Protein AF-A0A522PD99-F1 (afdb_monomer_lite)

Sequence (168 aa):
MAPGAHSGPTPAVTPWPERRRPALRSSALAVIGLVLLAGYLILLNDGALGFDWFAYLAGSRSILAHEGAYGQVLRLGMGQLGSPTAPLYLYPPFLAYILIPATVLPWQLGYLLWSALSVGGIAFALRTLPPSHQLRRRWWILAAFGPAVVGFLLGQVDILVLAGLIMA

pLDDT: mean 72.09, std 13.08, range [42.38, 95.62]

Structure (mmCIF, N/CA/C/O backbone):
data_AF-A0A522PD99-F1
#
_entry.id   AF-A0A522PD99-F1
#
loop_
_atom_site.group_PDB
_atom_site.id
_atom_site.type_symbol
_atom_site.label_atom_id
_atom_site.label_alt_id
_atom_site.label_comp_id
_atom_site.label_asym_id
_atom_site.label_entity_id
_atom_site.label_seq_id
_atom_site.pdbx_PDB_ins_code
_atom_site.Cartn_x
_atom_site.Cartn_y
_atom_site.Cartn_z
_atom_site.occupancy
_atom_site.B_iso_or_equiv
_atom_site.auth_seq_id
_atom_site.auth_comp_id
_atom_site.auth_asym_id
_atom_site.auth_atom_id
_atom_site.pdbx_PDB_model_num
ATOM 1 N N . MET A 1 1 ? -62.665 -17.594 54.824 1.00 50.41 1 MET A N 1
ATOM 2 C CA . MET A 1 1 ? -61.206 -17.382 54.710 1.00 50.41 1 MET A CA 1
ATOM 3 C C . MET A 1 1 ? -60.931 -16.822 53.328 1.00 50.41 1 MET A C 1
ATOM 5 O O . MET A 1 1 ? -61.149 -17.530 52.356 1.00 50.41 1 MET A O 1
ATOM 9 N N . ALA A 1 2 ? -60.583 -15.539 53.240 1.00 42.69 2 ALA A N 1
ATOM 10 C CA . ALA A 1 2 ? -60.272 -14.879 51.975 1.00 42.69 2 ALA A CA 1
ATOM 11 C C . ALA A 1 2 ? -58.759 -14.983 51.700 1.00 42.69 2 ALA A C 1
ATOM 13 O O . ALA A 1 2 ? -57.978 -14.793 52.636 1.00 42.69 2 ALA A O 1
ATOM 14 N N . PRO A 1 3 ? -58.329 -15.297 50.466 1.00 59.25 3 PRO A N 1
ATOM 15 C CA . PRO A 1 3 ? -56.916 -15.363 50.118 1.00 59.25 3 PRO A CA 1
ATOM 16 C C . PRO A 1 3 ? -56.315 -13.951 50.085 1.00 59.25 3 PRO A C 1
ATOM 18 O O . PRO A 1 3 ? -56.782 -13.076 49.357 1.00 59.25 3 PRO A O 1
ATOM 21 N N . GLY A 1 4 ? -55.289 -13.727 50.908 1.00 55.94 4 GLY A N 1
ATOM 22 C CA . GLY A 1 4 ? -54.547 -12.471 50.966 1.00 55.94 4 GLY A CA 1
ATOM 23 C C . GLY A 1 4 ? -53.702 -12.271 49.710 1.00 55.94 4 GLY A C 1
ATOM 24 O O . GLY A 1 4 ? -52.850 -13.096 49.386 1.00 55.94 4 GLY A O 1
ATOM 25 N N . ALA A 1 5 ? -53.938 -11.168 49.002 1.00 60.88 5 ALA A N 1
ATOM 26 C CA . ALA A 1 5 ? -53.145 -10.757 47.854 1.00 60.88 5 ALA A CA 1
ATOM 27 C C . ALA A 1 5 ? -51.767 -10.254 48.319 1.00 60.88 5 ALA A C 1
ATOM 29 O O . ALA A 1 5 ? -51.652 -9.201 48.945 1.00 60.88 5 ALA A O 1
ATOM 30 N N . HIS A 1 6 ? -50.710 -11.007 48.012 1.00 62.94 6 HIS A N 1
ATOM 31 C CA . HIS A 1 6 ? -49.329 -10.562 48.181 1.00 62.94 6 HIS A CA 1
ATOM 32 C C . HIS A 1 6 ? -48.933 -9.628 47.030 1.00 62.94 6 HIS A C 1
ATOM 34 O O . HIS A 1 6 ? -48.505 -10.069 45.966 1.00 62.94 6 HIS A O 1
ATOM 40 N N . SER A 1 7 ? -49.066 -8.320 47.250 1.00 68.94 7 SER A N 1
ATOM 41 C CA . SER A 1 7 ? -48.473 -7.285 46.400 1.00 68.94 7 SER A CA 1
ATOM 42 C C . SER A 1 7 ? -46.965 -7.205 46.667 1.00 68.94 7 SER A C 1
ATOM 44 O O . SER A 1 7 ? -46.512 -6.452 47.530 1.00 68.94 7 SER A O 1
ATOM 46 N N . GLY A 1 8 ? -46.188 -8.033 45.967 1.00 73.94 8 GLY A N 1
ATOM 47 C CA . GLY A 1 8 ? -44.729 -7.939 45.965 1.00 73.94 8 GLY A CA 1
ATOM 48 C C . GLY A 1 8 ? -44.251 -6.665 45.248 1.00 73.94 8 GLY A C 1
ATOM 49 O O . GLY A 1 8 ? -44.899 -6.230 44.293 1.00 73.94 8 GLY A O 1
ATOM 50 N N . PRO A 1 9 ? -43.139 -6.050 45.687 1.00 75.25 9 PRO A N 1
ATOM 51 C CA . PRO A 1 9 ? -42.597 -4.852 45.059 1.00 75.25 9 PRO A CA 1
ATOM 52 C C . PRO A 1 9 ? -42.186 -5.148 43.613 1.00 75.25 9 PRO A C 1
ATOM 54 O O . PRO A 1 9 ? -41.389 -6.049 43.351 1.00 75.25 9 PRO A O 1
ATOM 57 N N . THR A 1 10 ? -42.732 -4.383 42.669 1.00 76.81 10 THR A N 1
ATOM 58 C CA . THR A 1 10 ? -42.354 -4.437 41.254 1.00 76.81 10 THR A CA 1
ATOM 59 C C . THR A 1 10 ? -40.850 -4.175 41.120 1.00 76.81 10 THR A C 1
ATOM 61 O O . THR A 1 10 ? -40.388 -3.131 41.591 1.00 76.81 10 THR A O 1
ATOM 64 N N . PRO A 1 11 ? -40.065 -5.079 40.503 1.00 75.19 11 PRO A N 1
ATOM 65 C CA . PRO A 1 11 ? -38.642 -4.851 40.301 1.00 75.19 11 PRO A CA 1
ATOM 66 C C . PRO A 1 11 ? -38.454 -3.594 39.452 1.00 75.19 11 PRO A C 1
ATOM 68 O O . PRO A 1 11 ? -39.053 -3.456 38.384 1.00 75.19 11 PRO A O 1
ATOM 71 N N . ALA A 1 12 ? -37.647 -2.659 39.954 1.00 77.25 12 ALA A N 1
ATOM 72 C CA . ALA A 1 12 ? -37.322 -1.433 39.245 1.00 77.25 12 ALA A CA 1
ATOM 73 C C . ALA A 1 12 ? -36.688 -1.793 37.896 1.00 77.25 12 ALA A C 1
ATOM 75 O O . ALA A 1 12 ? -35.608 -2.382 37.845 1.00 77.25 12 ALA A O 1
ATOM 76 N N . VAL A 1 13 ? -37.377 -1.454 36.806 1.00 77.62 13 VAL A N 1
ATOM 77 C CA . VAL A 1 13 ? -36.844 -1.584 35.450 1.00 77.62 13 VAL A CA 1
ATOM 78 C C . VAL A 1 13 ? -35.663 -0.627 35.353 1.00 77.62 13 VAL A C 1
ATOM 80 O O . VAL A 1 13 ? -35.843 0.588 35.273 1.00 77.62 13 VAL A O 1
ATOM 83 N N . THR A 1 14 ? -34.444 -1.156 35.407 1.00 78.06 14 THR A N 1
ATOM 84 C CA . THR A 1 14 ? -33.255 -0.365 35.116 1.00 78.06 14 THR A CA 1
ATOM 85 C C . THR A 1 14 ? -33.323 0.048 33.645 1.00 78.06 14 THR A C 1
ATOM 87 O O . THR A 1 14 ? -33.419 -0.821 32.773 1.00 78.06 14 THR A O 1
ATOM 90 N N . PRO A 1 15 ? -33.328 1.358 33.334 1.00 74.56 15 PRO A N 1
ATOM 91 C CA . PRO A 1 15 ? -33.361 1.809 31.954 1.00 74.56 15 PRO A CA 1
ATOM 92 C C . PRO A 1 15 ? -32.143 1.242 31.229 1.00 74.56 15 PRO A C 1
ATOM 94 O O . PRO A 1 15 ? -31.012 1.335 31.715 1.00 74.56 15 PRO A O 1
ATOM 97 N N . TRP A 1 16 ? -32.394 0.608 30.083 1.00 68.50 16 TRP A N 1
ATOM 98 C CA . TRP A 1 16 ? -31.349 0.050 29.237 1.00 68.50 16 TRP A CA 1
ATOM 99 C C . TRP A 1 16 ? -30.272 1.111 28.995 1.00 68.50 16 TRP A C 1
ATOM 101 O O . TRP A 1 16 ? -30.621 2.243 28.651 1.00 68.50 16 TRP A O 1
ATOM 111 N N . PRO A 1 17 ? -28.977 0.782 29.161 1.00 67.69 17 PRO A N 1
ATOM 112 C CA . PRO A 1 17 ? -27.917 1.745 28.927 1.00 67.69 17 PRO A CA 1
ATOM 113 C C . PRO A 1 17 ? -28.021 2.240 27.486 1.00 67.69 17 PRO A C 1
ATOM 115 O O . PRO A 1 17 ? -27.828 1.478 26.534 1.00 67.69 17 PRO A O 1
ATOM 118 N N . GLU A 1 18 ? -28.352 3.523 27.329 1.00 63.88 18 GLU A N 1
ATOM 119 C CA . GLU A 1 18 ? -28.336 4.202 26.043 1.00 63.88 18 GLU A CA 1
ATOM 120 C C . GLU A 1 18 ? -26.966 3.971 25.408 1.00 63.88 18 GLU A C 1
ATOM 122 O O . GLU A 1 18 ? -25.933 4.437 25.906 1.00 63.88 18 GLU A O 1
ATOM 127 N N . ARG A 1 19 ? -26.940 3.224 24.297 1.00 62.38 19 ARG A N 1
ATOM 128 C CA . ARG A 1 19 ? -25.748 3.089 23.461 1.00 62.38 19 ARG A CA 1
ATOM 129 C C . ARG A 1 19 ? -25.396 4.475 22.941 1.00 62.38 19 ARG A C 1
ATOM 131 O O . ARG A 1 19 ? -25.867 4.885 21.881 1.00 62.38 19 ARG A O 1
ATOM 138 N N . ARG A 1 20 ? -24.545 5.195 23.673 1.00 59.25 20 ARG A N 1
ATOM 139 C CA . ARG A 1 20 ? -23.930 6.434 23.204 1.00 59.25 20 ARG A CA 1
ATOM 140 C C . ARG A 1 20 ? -23.293 6.128 21.845 1.00 59.25 20 ARG A C 1
ATOM 142 O O . ARG A 1 20 ? -22.403 5.284 21.746 1.00 59.25 20 ARG A O 1
ATOM 149 N N . ARG A 1 21 ? -23.746 6.814 20.790 1.00 59.12 21 ARG A N 1
ATOM 150 C CA . ARG A 1 21 ? -23.203 6.719 19.422 1.00 59.12 21 ARG A CA 1
ATOM 151 C C . ARG A 1 21 ? -22.190 7.839 19.065 1.00 59.12 21 ARG A C 1
ATOM 153 O O . ARG A 1 21 ? -22.306 8.384 17.971 1.00 59.12 21 ARG A O 1
ATOM 160 N N . PRO A 1 22 ? -21.188 8.230 19.888 1.00 52.56 22 PRO A N 1
ATOM 161 C CA . PRO A 1 22 ? -20.280 9.313 19.503 1.00 52.56 22 PRO A CA 1
ATOM 162 C C . PRO A 1 22 ? -19.049 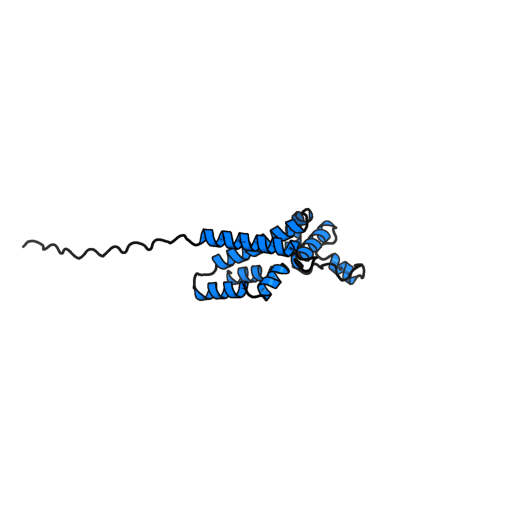8.850 18.700 1.00 52.56 22 PRO A C 1
ATOM 164 O O . PRO A 1 22 ? -18.265 9.686 18.273 1.00 52.56 22 PRO A O 1
ATOM 167 N N . ALA A 1 23 ? -18.842 7.549 18.469 1.00 57.09 23 ALA A N 1
ATOM 168 C CA . ALA A 1 23 ? -17.549 7.063 17.968 1.00 57.09 23 ALA A CA 1
ATOM 169 C C . ALA A 1 23 ? -17.328 7.195 16.447 1.00 57.09 23 ALA A C 1
ATOM 171 O O . ALA A 1 23 ? -16.187 7.235 16.012 1.00 57.09 23 ALA A O 1
ATOM 172 N N . LEU A 1 24 ? -18.379 7.257 15.622 1.00 58.38 24 LEU A N 1
ATOM 173 C CA . LEU A 1 24 ? -18.216 7.166 14.159 1.00 58.38 24 LEU A CA 1
ATOM 174 C C . LEU A 1 24 ? -17.699 8.456 13.503 1.00 58.38 24 LEU A C 1
ATOM 176 O O . LEU A 1 24 ? -16.930 8.387 12.548 1.00 58.38 24 LEU A O 1
ATOM 180 N N . ARG A 1 25 ? -18.097 9.629 14.009 1.00 64.81 25 ARG A N 1
ATOM 181 C CA . ARG A 1 25 ? -17.735 10.920 13.395 1.00 64.81 25 ARG A CA 1
ATOM 182 C C . ARG A 1 25 ? -16.280 11.313 13.659 1.00 64.81 25 ARG A C 1
ATOM 184 O O . ARG A 1 25 ? -15.616 11.817 12.761 1.00 64.81 25 ARG A O 1
ATOM 191 N N . SER A 1 26 ? -15.769 11.039 14.858 1.00 65.75 26 SER A N 1
ATOM 192 C CA . SER A 1 26 ? -14.380 11.341 15.222 1.00 65.75 26 SER A CA 1
ATOM 193 C C . SER A 1 26 ? -13.374 10.462 14.475 1.00 65.75 26 SER A C 1
ATOM 195 O O . SER A 1 26 ? -12.316 10.946 14.084 1.00 65.75 26 SER A O 1
ATOM 197 N N . SER A 1 27 ? -13.717 9.198 14.201 1.00 64.75 27 SER A N 1
ATOM 198 C CA . SER A 1 27 ? -12.868 8.302 13.404 1.00 64.75 27 SER A CA 1
ATOM 199 C C . SER A 1 27 ? -12.724 8.766 11.953 1.00 64.75 27 SER A C 1
ATOM 201 O O . SER A 1 27 ? -11.625 8.728 11.415 1.00 64.75 27 SER A O 1
ATOM 203 N N . ALA A 1 28 ? -13.807 9.244 11.332 1.00 69.50 28 ALA A N 1
ATOM 204 C CA . ALA A 1 28 ? -13.772 9.720 9.949 1.00 69.50 28 ALA A CA 1
ATOM 205 C C . ALA A 1 28 ? -12.858 10.946 9.783 1.00 69.50 28 ALA A C 1
ATOM 207 O O . ALA A 1 28 ? -12.044 10.987 8.865 1.00 69.50 28 ALA A O 1
ATOM 208 N N . LEU A 1 29 ? -12.938 11.910 10.706 1.00 73.44 29 LEU A N 1
ATOM 209 C CA . LEU A 1 29 ? -12.085 13.102 10.685 1.00 73.44 29 LEU A CA 1
ATOM 210 C C . LEU A 1 29 ? -10.602 12.763 10.888 1.00 73.44 29 LEU A C 1
ATOM 212 O O . LEU A 1 29 ? -9.753 13.343 10.219 1.00 73.44 29 LEU A O 1
ATOM 216 N N . ALA A 1 30 ? -10.289 11.798 11.759 1.00 69.44 30 ALA A N 1
ATOM 217 C CA . ALA A 1 30 ? -8.915 11.338 11.960 1.00 69.44 30 ALA A CA 1
ATOM 218 C C . ALA A 1 30 ? -8.334 10.674 10.699 1.00 69.44 30 ALA A C 1
ATOM 220 O O . ALA A 1 30 ? -7.190 10.940 10.339 1.00 69.44 30 ALA A O 1
ATOM 221 N N . VAL A 1 31 ? -9.134 9.860 9.997 1.00 68.50 31 VAL A N 1
ATOM 222 C CA . VAL A 1 31 ? -8.730 9.241 8.723 1.00 68.50 31 VAL A CA 1
ATOM 223 C C . VAL A 1 31 ? -8.482 10.306 7.657 1.00 68.50 31 VAL A C 1
ATOM 225 O O . VAL A 1 31 ? -7.440 10.278 7.009 1.00 68.50 31 VAL A O 1
ATOM 228 N N . ILE A 1 32 ? -9.387 11.278 7.512 1.00 74.56 32 ILE A N 1
ATOM 229 C CA . ILE A 1 32 ? -9.218 12.387 6.561 1.00 74.56 32 ILE A CA 1
ATOM 230 C C . ILE A 1 32 ? -7.947 13.182 6.886 1.00 74.56 32 ILE A C 1
ATOM 232 O O . ILE A 1 32 ? -7.156 13.455 5.988 1.00 74.56 32 ILE A O 1
ATOM 236 N N . GLY A 1 33 ? -7.709 13.502 8.162 1.00 73.00 33 GLY A N 1
ATOM 237 C CA . GLY A 1 33 ? -6.504 14.210 8.598 1.00 73.00 33 GLY A CA 1
ATOM 238 C C . GLY A 1 33 ? -5.213 13.454 8.273 1.00 73.00 33 GLY A C 1
ATOM 239 O O . GLY A 1 33 ? -4.267 14.060 7.780 1.00 73.00 33 GLY A O 1
ATOM 240 N N . LEU A 1 34 ? -5.185 12.133 8.476 1.00 70.12 34 LEU A N 1
ATOM 241 C CA . LEU A 1 34 ? -4.044 11.282 8.115 1.00 70.12 34 LEU A CA 1
ATOM 242 C C . LEU A 1 34 ? -3.807 11.225 6.602 1.00 70.12 34 LEU A C 1
ATOM 244 O O . LEU A 1 34 ? -2.661 11.301 6.170 1.00 70.12 34 LEU A O 1
ATOM 248 N N . VAL A 1 35 ? -4.870 11.134 5.799 1.00 69.75 35 VAL A N 1
ATOM 249 C CA . VAL A 1 35 ? -4.766 11.150 4.330 1.00 69.75 35 VAL A CA 1
ATOM 250 C C . VAL A 1 35 ? -4.246 12.498 3.831 1.00 69.75 35 VAL A C 1
ATOM 252 O O . VAL A 1 35 ? -3.365 12.532 2.977 1.00 69.75 35 VAL A O 1
ATOM 255 N N . LEU A 1 36 ? -4.738 13.608 4.387 1.00 73.75 36 LEU A N 1
ATOM 256 C CA . LEU A 1 36 ? -4.261 14.950 4.044 1.00 73.75 36 LEU A CA 1
ATOM 257 C C . LEU A 1 36 ? -2.810 15.170 4.481 1.00 73.75 36 LEU A C 1
ATOM 259 O O . LEU A 1 36 ? -2.035 15.749 3.726 1.00 73.75 36 LEU A O 1
ATOM 263 N N . LEU A 1 37 ? -2.423 14.677 5.662 1.00 73.38 37 LEU A N 1
ATOM 264 C CA . LEU A 1 37 ? -1.041 14.730 6.133 1.00 73.38 37 LEU A CA 1
ATOM 265 C C . LEU A 1 37 ? -0.116 13.900 5.236 1.00 73.38 37 LEU A C 1
ATOM 267 O O . LEU A 1 37 ? 0.947 14.384 4.866 1.00 73.38 37 LEU A O 1
ATOM 271 N N . ALA A 1 38 ? -0.527 12.692 4.838 1.00 67.31 38 ALA A N 1
ATOM 272 C CA . ALA A 1 38 ? 0.212 11.889 3.867 1.00 67.31 38 ALA A CA 1
ATOM 273 C C . ALA A 1 38 ? 0.351 12.639 2.532 1.00 67.31 38 ALA A C 1
ATOM 275 O O . ALA A 1 38 ? 1.460 12.778 2.030 1.00 67.31 38 ALA A O 1
ATOM 276 N N . GLY A 1 39 ? -0.744 13.218 2.022 1.00 69.69 39 GLY A N 1
ATOM 277 C CA . GLY A 1 39 ? -0.763 14.097 0.847 1.00 69.69 39 GLY A CA 1
ATOM 278 C C . GLY A 1 39 ? 0.228 15.258 0.938 1.00 69.69 39 GLY A C 1
ATOM 279 O O . GLY A 1 39 ? 0.984 15.511 0.006 1.00 69.69 39 GLY A O 1
ATOM 280 N N . TYR A 1 40 ? 0.265 15.940 2.080 1.00 73.06 40 TYR A N 1
ATOM 281 C CA . TYR A 1 40 ? 1.189 17.042 2.331 1.00 73.06 40 TYR A CA 1
ATOM 282 C C . TYR A 1 40 ? 2.650 16.578 2.381 1.00 73.06 40 TYR A C 1
ATOM 284 O O . TYR A 1 40 ? 3.513 17.196 1.765 1.00 73.06 40 TYR A O 1
ATOM 292 N N . LEU A 1 41 ? 2.933 15.463 3.057 1.00 68.38 41 LEU A N 1
ATOM 293 C CA . LEU A 1 41 ? 4.285 14.908 3.141 1.00 68.38 41 LEU A CA 1
ATOM 294 C C . LEU A 1 41 ? 4.800 14.416 1.781 1.00 68.38 41 LEU A C 1
ATOM 296 O O . LEU A 1 41 ? 5.990 14.546 1.516 1.00 68.38 41 LEU A O 1
ATOM 300 N N . ILE A 1 42 ? 3.917 13.929 0.903 1.00 66.75 42 ILE A N 1
ATOM 301 C CA . ILE A 1 42 ? 4.242 13.599 -0.495 1.00 66.75 42 ILE A CA 1
ATOM 302 C C . ILE A 1 42 ? 4.713 14.834 -1.254 1.00 66.75 42 ILE A C 1
ATOM 304 O O . ILE A 1 42 ? 5.709 14.774 -1.965 1.00 66.75 42 ILE A O 1
ATOM 308 N N . LEU A 1 43 ? 4.001 15.952 -1.102 1.00 68.44 43 LEU A N 1
ATOM 309 C CA . LEU A 1 43 ? 4.335 17.198 -1.793 1.00 68.44 43 LEU A CA 1
ATOM 310 C C . LEU A 1 43 ? 5.668 17.791 -1.329 1.00 68.44 43 LEU A C 1
ATOM 312 O O . LEU A 1 43 ? 6.283 18.548 -2.073 1.00 68.44 43 LEU A O 1
ATOM 316 N N . LEU A 1 44 ? 6.101 17.466 -0.111 1.00 70.81 44 LEU A N 1
ATOM 317 C CA . LEU A 1 44 ? 7.338 17.975 0.474 1.00 70.81 44 LEU A CA 1
ATOM 318 C C . LEU A 1 44 ? 8.559 17.076 0.259 1.00 70.81 44 LEU A C 1
ATOM 320 O O . LEU A 1 44 ? 9.659 17.482 0.631 1.00 70.81 44 LEU A O 1
ATOM 324 N N . ASN A 1 45 ? 8.392 15.855 -0.253 1.00 65.50 45 ASN A N 1
ATOM 325 C CA . ASN A 1 45 ? 9.464 14.865 -0.243 1.00 65.50 45 ASN A CA 1
ATOM 326 C C . ASN A 1 45 ? 9.843 14.407 -1.658 1.00 65.50 45 ASN A C 1
ATOM 328 O O . ASN A 1 45 ? 9.079 13.708 -2.320 1.00 65.50 45 ASN A O 1
ATOM 332 N N . ASP A 1 46 ? 11.069 14.739 -2.072 1.00 60.19 46 ASP A N 1
ATOM 333 C CA . ASP A 1 46 ? 11.668 14.448 -3.387 1.00 60.19 46 ASP A CA 1
ATOM 334 C C . ASP A 1 46 ? 12.067 12.966 -3.601 1.00 60.19 46 ASP A C 1
ATOM 336 O O . ASP A 1 46 ? 13.005 12.657 -4.335 1.00 60.19 46 ASP A O 1
ATOM 340 N N . GLY A 1 47 ? 11.352 12.015 -2.988 1.00 57.53 47 GLY A N 1
ATOM 341 C CA . GLY A 1 47 ? 11.466 10.589 -3.332 1.00 57.53 47 GLY A CA 1
ATOM 342 C C . GLY A 1 47 ? 11.950 9.641 -2.233 1.00 57.53 47 GLY A C 1
ATOM 343 O O . GLY A 1 47 ? 12.189 8.473 -2.529 1.00 57.53 47 GLY A O 1
ATOM 344 N N . ALA A 1 48 ? 12.059 10.076 -0.972 1.00 62.69 48 ALA A N 1
ATOM 345 C CA . ALA A 1 48 ? 12.344 9.156 0.141 1.00 62.69 48 ALA A CA 1
ATOM 346 C C . ALA A 1 48 ? 11.095 8.401 0.653 1.00 62.69 48 ALA A C 1
ATOM 348 O O . ALA A 1 48 ? 11.222 7.431 1.399 1.00 62.69 48 ALA A O 1
ATOM 349 N N . LEU A 1 49 ? 9.887 8.839 0.277 1.00 68.56 49 LEU A N 1
ATOM 350 C CA . LEU A 1 49 ? 8.616 8.229 0.689 1.00 68.56 49 LEU A CA 1
ATOM 351 C C . LEU A 1 49 ? 8.098 7.222 -0.338 1.00 68.56 49 LEU A C 1
ATOM 353 O O . LEU A 1 49 ? 8.338 7.357 -1.533 1.00 68.56 49 LEU A O 1
ATOM 357 N N . GLY A 1 50 ? 7.329 6.238 0.136 1.00 72.44 50 GLY A N 1
ATOM 358 C CA . GLY A 1 50 ? 6.636 5.284 -0.731 1.00 72.44 50 GLY A CA 1
ATOM 359 C C . GLY A 1 50 ? 7.529 4.218 -1.358 1.00 72.44 50 GLY A C 1
ATOM 360 O O . GLY A 1 50 ? 7.195 3.714 -2.427 1.00 72.44 50 GLY A O 1
ATOM 361 N N . PHE A 1 51 ? 8.634 3.861 -0.700 1.00 78.50 51 PHE A N 1
ATOM 362 C CA . PHE A 1 51 ? 9.538 2.789 -1.126 1.00 78.50 51 PHE A CA 1
ATOM 363 C C . PHE A 1 51 ? 8.784 1.514 -1.543 1.00 78.50 51 PHE A C 1
ATOM 365 O O . PHE A 1 51 ? 8.945 1.044 -2.670 1.00 78.50 51 PHE A O 1
ATOM 372 N N . ASP A 1 52 ? 7.887 1.017 -0.687 1.00 82.56 52 ASP A N 1
ATOM 373 C CA . ASP A 1 52 ? 7.081 -0.174 -0.964 1.00 82.56 52 ASP A CA 1
ATOM 374 C C . ASP A 1 52 ? 6.158 0.038 -2.162 1.00 82.56 52 ASP A C 1
ATOM 376 O O . ASP A 1 52 ? 6.088 -0.807 -3.051 1.00 82.56 52 ASP A O 1
ATOM 380 N N . TRP A 1 53 ? 5.478 1.187 -2.227 1.00 86.00 53 TRP A N 1
ATOM 381 C CA . TRP A 1 53 ? 4.608 1.525 -3.353 1.00 86.00 53 TRP A CA 1
ATOM 382 C C . TRP A 1 53 ? 5.375 1.489 -4.678 1.00 86.00 53 TRP A C 1
ATOM 384 O O . TRP A 1 53 ? 4.922 0.868 -5.641 1.00 86.00 53 TRP A O 1
ATOM 394 N N . PHE A 1 54 ? 6.558 2.101 -4.724 1.00 87.38 54 PHE A N 1
ATOM 395 C CA . PHE A 1 54 ? 7.394 2.090 -5.915 1.00 87.38 54 PHE A CA 1
ATOM 396 C C . PHE A 1 54 ? 7.921 0.693 -6.242 1.00 87.38 54 PHE A C 1
ATOM 398 O O . PHE A 1 54 ? 7.950 0.339 -7.419 1.00 87.38 54 PHE A O 1
ATOM 405 N N . ALA A 1 55 ? 8.263 -0.124 -5.243 1.00 87.69 55 ALA A N 1
ATOM 406 C CA . ALA A 1 55 ? 8.647 -1.516 -5.457 1.00 87.69 55 ALA A CA 1
ATOM 407 C C . ALA A 1 55 ? 7.488 -2.339 -6.049 1.00 87.69 55 ALA A C 1
ATOM 409 O O . ALA A 1 55 ? 7.674 -3.026 -7.054 1.00 87.69 55 ALA A O 1
ATOM 410 N N . TYR A 1 56 ? 6.273 -2.235 -5.498 1.00 89.62 56 TYR A N 1
ATOM 411 C CA . TYR A 1 56 ? 5.080 -2.899 -6.041 1.00 89.62 56 TYR A CA 1
ATOM 412 C C . TYR A 1 56 ? 4.752 -2.428 -7.463 1.00 89.62 56 TYR A C 1
ATOM 414 O O . TYR A 1 56 ? 4.447 -3.245 -8.337 1.00 89.62 56 TYR A O 1
ATOM 422 N N . LEU A 1 57 ? 4.851 -1.123 -7.721 1.00 91.12 57 LEU A N 1
ATOM 423 C CA . LEU A 1 57 ? 4.642 -0.538 -9.044 1.00 91.12 57 LEU A CA 1
ATOM 424 C C . LEU A 1 57 ? 5.688 -1.043 -10.048 1.00 91.12 57 LEU A C 1
ATOM 426 O O . LEU A 1 57 ? 5.354 -1.342 -11.195 1.00 91.12 57 LEU A O 1
ATOM 430 N N . ALA A 1 58 ? 6.942 -1.175 -9.614 1.00 90.19 58 ALA A N 1
ATOM 431 C CA . ALA A 1 58 ? 8.028 -1.724 -10.412 1.00 90.19 58 ALA A CA 1
ATOM 432 C C . ALA A 1 58 ? 7.760 -3.198 -10.769 1.00 90.19 58 ALA A C 1
ATOM 434 O O . ALA A 1 58 ? 7.805 -3.544 -11.951 1.00 90.19 58 ALA A O 1
ATOM 435 N N . GLY A 1 59 ? 7.381 -4.034 -9.796 1.00 91.38 59 GLY A N 1
ATOM 436 C CA . GLY A 1 59 ? 6.987 -5.428 -10.042 1.00 91.38 59 GLY A CA 1
ATOM 437 C C . GLY A 1 59 ? 5.814 -5.540 -11.021 1.00 91.38 59 GLY A C 1
ATOM 438 O O . GLY A 1 59 ? 5.875 -6.298 -11.987 1.00 91.38 59 GLY A O 1
ATOM 439 N N . SER A 1 60 ? 4.786 -4.705 -10.845 1.00 94.12 60 SER A N 1
ATOM 440 C CA . SER A 1 60 ? 3.609 -4.650 -11.730 1.00 94.12 60 SER A CA 1
ATOM 441 C C . SER A 1 60 ? 3.987 -4.296 -13.175 1.00 94.12 60 SER A C 1
ATOM 443 O O . SER A 1 60 ? 3.497 -4.905 -14.126 1.00 94.12 60 SER A O 1
ATOM 445 N N . ARG A 1 61 ? 4.912 -3.343 -13.361 1.00 92.94 61 ARG A N 1
ATOM 446 C CA . ARG A 1 61 ? 5.436 -2.966 -14.685 1.00 92.94 61 ARG A CA 1
ATOM 447 C C . ARG A 1 61 ? 6.279 -4.071 -15.323 1.00 92.94 61 ARG A C 1
ATOM 449 O O . ARG A 1 61 ? 6.190 -4.256 -16.530 1.00 92.94 61 ARG A O 1
ATOM 456 N N . SER A 1 62 ? 7.058 -4.814 -14.537 1.00 92.19 62 SER A N 1
ATOM 457 C CA . SER A 1 62 ? 7.849 -5.954 -15.032 1.00 92.19 62 SER A CA 1
ATOM 458 C C . SER A 1 62 ? 6.941 -7.099 -15.514 1.00 92.19 62 SER A C 1
ATOM 460 O O . SER A 1 62 ? 7.187 -7.681 -16.571 1.00 92.19 62 SER A O 1
ATOM 462 N N . ILE A 1 63 ? 5.809 -7.334 -14.832 1.00 94.31 63 ILE A N 1
ATOM 463 C CA . ILE A 1 63 ? 4.761 -8.261 -15.301 1.00 94.31 63 ILE A CA 1
ATOM 464 C C . ILE A 1 63 ? 4.188 -7.804 -16.648 1.00 94.31 63 ILE A C 1
ATOM 466 O O . ILE A 1 63 ? 4.100 -8.610 -17.573 1.00 94.31 63 ILE A O 1
ATOM 470 N N . LEU A 1 64 ? 3.829 -6.521 -16.777 1.00 95.31 64 LEU A N 1
ATOM 471 C CA . LEU A 1 64 ? 3.315 -5.955 -18.033 1.00 95.31 64 LEU A CA 1
ATOM 472 C C . LEU A 1 64 ? 4.337 -6.001 -19.176 1.00 95.31 64 LEU A C 1
ATOM 474 O O . LEU A 1 64 ? 3.950 -6.118 -20.333 1.00 95.31 64 LEU A O 1
ATOM 478 N N . ALA A 1 65 ? 5.629 -5.944 -18.857 1.00 93.75 65 ALA A N 1
ATOM 479 C CA . ALA A 1 65 ? 6.719 -6.113 -19.813 1.00 93.75 65 ALA A CA 1
ATOM 480 C C . ALA A 1 65 ? 7.001 -7.587 -20.173 1.00 93.75 65 ALA A C 1
ATOM 482 O O . ALA A 1 65 ? 7.971 -7.864 -20.873 1.00 93.75 65 ALA A O 1
ATOM 483 N N . HIS A 1 66 ? 6.180 -8.533 -19.701 1.00 93.56 66 HIS A N 1
ATOM 484 C CA . HIS A 1 66 ? 6.358 -9.979 -19.874 1.00 93.56 66 HIS A CA 1
ATOM 485 C C . HIS A 1 66 ? 7.655 -10.551 -19.266 1.00 93.56 66 HIS A C 1
ATOM 487 O O . HIS A 1 66 ? 8.040 -11.674 -19.579 1.00 93.56 66 HIS A O 1
ATOM 493 N N . GLU A 1 67 ? 8.305 -9.826 -18.351 1.00 90.44 67 GLU A N 1
ATOM 494 C CA . GLU A 1 67 ? 9.504 -10.290 -17.633 1.00 90.44 67 GLU A CA 1
ATOM 495 C C . GLU A 1 67 ? 9.150 -11.080 -16.350 1.00 90.44 67 GLU A C 1
ATOM 497 O O . GLU A 1 67 ? 10.019 -11.669 -15.705 1.00 90.44 67 GLU A O 1
ATOM 502 N N . GLY A 1 68 ? 7.868 -11.092 -15.964 1.00 91.12 68 GLY A N 1
ATOM 503 C CA . GLY A 1 68 ? 7.386 -11.637 -14.692 1.00 91.12 68 GLY A CA 1
ATOM 504 C C . GLY A 1 68 ? 7.598 -10.679 -13.510 1.00 91.12 68 GLY A C 1
ATOM 505 O O . GLY A 1 68 ? 8.207 -9.625 -13.641 1.00 91.12 68 GLY A O 1
ATOM 506 N N . ALA A 1 69 ? 7.088 -11.033 -12.324 1.00 87.62 69 ALA A N 1
ATOM 507 C CA . ALA A 1 69 ? 7.128 -10.145 -11.149 1.00 87.62 69 ALA A CA 1
ATOM 508 C C . ALA A 1 69 ? 8.554 -9.814 -10.669 1.00 87.62 69 ALA A C 1
ATOM 510 O O . ALA A 1 69 ? 8.797 -8.727 -10.153 1.00 87.62 69 ALA A O 1
ATOM 511 N N . TYR A 1 70 ? 9.498 -10.736 -10.867 1.00 87.62 70 TYR A N 1
ATOM 512 C CA . TYR A 1 70 ? 10.892 -10.612 -10.427 1.00 87.62 70 TYR A CA 1
ATOM 513 C C . TYR A 1 70 ? 11.871 -10.322 -11.574 1.00 87.62 70 TYR A C 1
ATOM 515 O O . TYR A 1 70 ? 13.082 -10.466 -11.391 1.00 87.62 70 TYR A O 1
ATOM 523 N N . GLY A 1 71 ? 11.384 -9.904 -12.750 1.00 83.50 71 GLY A N 1
ATOM 524 C CA . GLY A 1 71 ? 12.223 -9.662 -13.930 1.00 83.50 71 GLY A CA 1
ATOM 525 C C . GLY A 1 71 ? 13.383 -8.696 -13.667 1.00 83.50 71 GLY A C 1
ATOM 526 O O . GLY A 1 71 ? 14.513 -8.926 -14.097 1.00 83.50 71 GLY A O 1
ATOM 527 N N . GLN A 1 72 ? 13.148 -7.669 -12.849 1.00 82.75 72 GLN A N 1
ATOM 528 C CA . GLN A 1 72 ? 14.172 -6.704 -12.433 1.00 82.75 72 GLN A CA 1
ATOM 529 C C . GLN A 1 72 ? 15.277 -7.322 -11.572 1.00 82.75 72 GLN A C 1
ATOM 531 O O . GLN A 1 72 ? 16.447 -7.002 -11.752 1.00 82.75 72 GLN A O 1
ATOM 536 N N . VAL A 1 73 ? 14.930 -8.234 -10.660 1.00 81.50 73 VAL A N 1
ATOM 537 C CA . VAL A 1 73 ? 15.910 -8.926 -9.809 1.00 81.50 73 VAL A CA 1
ATOM 538 C C . VAL A 1 73 ? 16.810 -9.811 -10.669 1.00 81.50 73 VAL A C 1
ATOM 540 O O . VAL A 1 73 ? 18.029 -9.804 -10.506 1.00 81.50 73 VAL A O 1
ATOM 543 N N . LEU A 1 74 ? 16.218 -10.512 -11.642 1.00 79.38 74 LEU A N 1
ATOM 544 C CA . LEU A 1 74 ? 16.961 -11.339 -12.589 1.00 79.38 74 LEU A CA 1
ATOM 545 C C . LEU A 1 74 ? 17.935 -10.487 -13.415 1.00 79.38 74 LEU A C 1
ATOM 547 O O . LEU A 1 74 ? 19.112 -10.820 -13.532 1.00 79.38 74 LEU A O 1
ATOM 551 N N . ARG A 1 75 ? 17.471 -9.345 -13.935 1.00 80.44 75 ARG A N 1
ATOM 552 C CA . ARG A 1 75 ? 18.303 -8.406 -14.699 1.00 80.44 75 ARG A CA 1
ATOM 553 C C . ARG A 1 75 ? 19.422 -7.789 -13.864 1.00 80.44 75 ARG A C 1
ATOM 555 O O . ARG A 1 75 ? 20.520 -7.615 -14.387 1.00 80.44 75 ARG A O 1
ATOM 562 N N . LEU A 1 76 ? 19.184 -7.498 -12.585 1.00 81.69 76 LEU A N 1
ATOM 563 C CA . LEU A 1 76 ? 20.236 -7.049 -11.671 1.00 81.69 76 LEU A CA 1
ATOM 564 C C . LEU A 1 76 ? 21.305 -8.131 -11.486 1.00 81.69 76 LEU A C 1
ATOM 566 O O . LEU A 1 76 ? 22.490 -7.835 -11.616 1.00 81.69 76 LEU A O 1
ATOM 570 N N . GLY A 1 77 ? 20.896 -9.384 -11.257 1.00 73.94 77 GLY A N 1
ATOM 571 C CA . GLY A 1 77 ? 21.812 -10.525 -11.145 1.00 73.94 77 GLY A CA 1
ATOM 572 C C . GLY A 1 77 ? 22.631 -10.783 -12.416 1.00 73.94 77 GLY A C 1
ATOM 573 O O . GLY A 1 77 ? 23.749 -11.281 -12.334 1.00 73.94 77 GLY A O 1
ATOM 574 N N . MET A 1 78 ? 22.111 -10.388 -13.583 1.00 79.00 78 MET A N 1
ATOM 575 C CA . MET A 1 78 ? 22.807 -10.451 -14.875 1.00 79.00 78 MET A CA 1
ATOM 576 C C . MET A 1 78 ? 23.648 -9.199 -15.194 1.00 79.00 78 MET A C 1
ATOM 578 O O . MET A 1 78 ? 24.215 -9.115 -16.281 1.00 79.00 78 MET A O 1
ATOM 582 N N . GLY A 1 79 ? 23.713 -8.205 -14.299 1.00 77.25 79 GLY A N 1
ATOM 583 C CA . GLY A 1 79 ? 24.434 -6.946 -14.534 1.00 77.25 79 GLY A CA 1
ATOM 584 C C . GLY A 1 79 ? 23.783 -6.023 -15.576 1.00 77.25 79 GLY A C 1
ATOM 585 O O . GLY A 1 79 ? 24.439 -5.140 -16.117 1.00 77.25 79 GLY A O 1
ATOM 586 N N . GLN A 1 80 ? 22.496 -6.222 -15.877 1.00 76.06 80 GLN A N 1
ATOM 587 C CA . GLN A 1 80 ? 21.747 -5.512 -16.925 1.00 76.06 80 GLN A CA 1
ATOM 588 C C . GLN A 1 80 ? 20.888 -4.347 -16.398 1.00 76.06 80 GLN A C 1
ATOM 590 O O . GLN A 1 80 ? 20.131 -3.738 -17.162 1.00 76.06 80 GLN A O 1
ATOM 595 N N . LEU A 1 81 ? 20.956 -4.038 -15.098 1.00 73.38 81 LEU A N 1
ATOM 596 C CA . 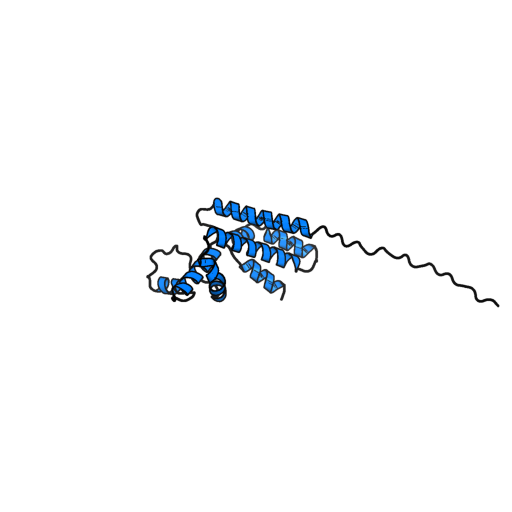LEU A 1 81 ? 20.348 -2.832 -14.534 1.00 73.38 81 LEU A CA 1
ATOM 597 C C . LEU A 1 81 ? 21.376 -1.698 -14.495 1.00 73.38 81 LEU A C 1
ATOM 599 O O . LEU A 1 81 ? 22.361 -1.767 -13.769 1.00 73.38 81 LEU A O 1
ATOM 603 N N . GLY A 1 82 ? 21.114 -0.635 -15.260 1.00 59.41 82 GLY A N 1
ATOM 604 C CA . GLY A 1 82 ? 22.000 0.529 -15.375 1.00 59.41 82 GLY A CA 1
ATOM 605 C C . GLY A 1 82 ? 22.063 1.434 -14.138 1.00 59.41 82 GLY A C 1
ATOM 606 O O . GLY A 1 82 ? 22.881 2.345 -14.116 1.00 59.41 82 GLY A O 1
ATOM 607 N N . SER A 1 83 ? 21.230 1.206 -13.114 1.00 59.75 83 SER A N 1
ATOM 608 C CA . SER A 1 83 ? 21.328 1.922 -11.838 1.00 59.75 83 SER A CA 1
ATOM 609 C C . SER A 1 83 ? 20.997 1.014 -10.646 1.00 59.75 83 SER A C 1
ATOM 611 O O . SER A 1 83 ? 19.898 0.453 -10.613 1.00 59.75 83 SER A O 1
ATOM 613 N N . PRO A 1 84 ? 21.881 0.908 -9.634 1.00 61.31 84 PRO A N 1
ATOM 614 C CA . PRO A 1 84 ? 21.624 0.162 -8.399 1.00 61.31 84 PRO A CA 1
ATOM 615 C C . PRO A 1 84 ? 20.584 0.831 -7.483 1.00 61.31 84 PRO A C 1
ATOM 617 O O . PRO A 1 84 ? 20.221 0.263 -6.459 1.00 61.31 84 PRO A O 1
ATOM 620 N N . THR A 1 85 ? 20.105 2.031 -7.827 1.00 64.00 85 THR A N 1
ATOM 621 C CA . THR A 1 85 ? 19.134 2.792 -7.021 1.00 64.00 85 THR A CA 1
ATOM 622 C C . THR A 1 85 ? 17.679 2.590 -7.441 1.00 64.00 85 THR A C 1
ATOM 624 O O . THR A 1 85 ? 16.784 3.166 -6.823 1.00 64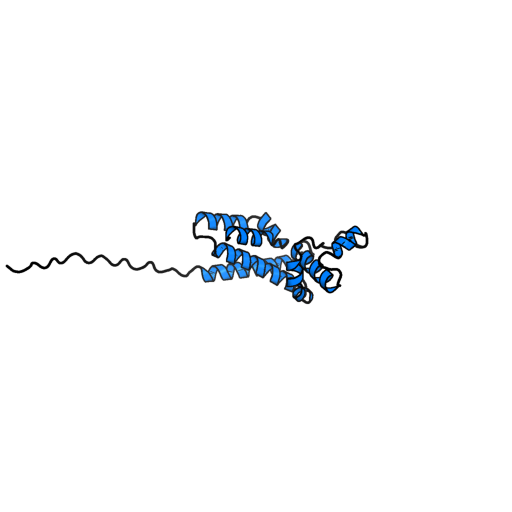.00 85 THR A O 1
ATOM 627 N N . ALA A 1 86 ? 17.411 1.796 -8.483 1.00 67.88 86 ALA A N 1
ATOM 628 C CA . ALA A 1 86 ? 16.040 1.500 -8.880 1.00 67.88 86 ALA A CA 1
ATOM 629 C C . ALA A 1 86 ? 15.348 0.633 -7.805 1.00 67.88 86 ALA A C 1
ATOM 631 O O . ALA A 1 86 ? 15.948 -0.338 -7.338 1.00 67.88 86 ALA A O 1
ATOM 632 N N . PRO A 1 87 ? 14.101 0.945 -7.410 1.00 74.38 87 PRO A N 1
ATOM 633 C CA . PRO A 1 87 ? 13.373 0.157 -6.421 1.00 74.38 87 PRO A CA 1
ATOM 634 C C . PRO A 1 87 ? 13.149 -1.262 -6.952 1.00 74.38 87 PRO A C 1
ATOM 636 O O . PRO A 1 87 ? 12.557 -1.445 -8.015 1.00 74.38 87 PRO A O 1
ATOM 639 N N . LEU A 1 88 ? 13.633 -2.260 -6.211 1.00 82.62 88 LEU A N 1
ATOM 640 C CA . LEU A 1 88 ? 13.522 -3.671 -6.575 1.00 82.62 88 LEU A CA 1
ATOM 641 C C . LEU A 1 88 ? 12.293 -4.293 -5.926 1.00 82.62 88 LEU A C 1
ATOM 643 O O . LEU A 1 88 ? 12.063 -4.159 -4.724 1.00 82.62 88 LEU A O 1
ATOM 647 N N . TYR A 1 89 ? 11.535 -5.042 -6.718 1.00 82.31 89 TYR A N 1
ATOM 648 C CA . TYR A 1 89 ? 10.421 -5.818 -6.203 1.00 82.31 89 TYR A CA 1
ATOM 649 C C . TYR A 1 89 ? 10.898 -7.128 -5.560 1.00 82.31 89 TYR A C 1
ATOM 651 O O . TYR A 1 89 ? 11.367 -8.027 -6.256 1.00 82.31 89 TYR A O 1
ATOM 659 N N . LEU A 1 90 ? 10.753 -7.240 -4.235 1.00 83.75 90 LEU A N 1
ATOM 660 C CA . LEU A 1 90 ? 11.166 -8.411 -3.441 1.00 83.75 90 LEU A CA 1
ATOM 661 C C . LEU A 1 90 ? 10.010 -9.057 -2.651 1.00 83.75 90 LEU A C 1
ATOM 663 O O . LEU A 1 90 ? 10.234 -9.935 -1.821 1.00 83.75 90 LEU A O 1
ATOM 667 N N . TYR A 1 91 ? 8.771 -8.631 -2.897 1.00 81.25 91 TYR A N 1
ATOM 668 C CA . TYR A 1 91 ? 7.586 -9.048 -2.138 1.00 81.25 91 TYR A CA 1
ATOM 669 C C . TYR A 1 91 ? 6.876 -10.251 -2.793 1.00 81.25 91 TYR A C 1
ATOM 671 O O . TYR A 1 91 ? 7.180 -10.593 -3.941 1.00 81.25 91 TYR A O 1
ATOM 679 N N . PRO A 1 92 ? 5.917 -10.910 -2.108 1.00 83.12 92 PRO A N 1
ATOM 680 C CA . PRO A 1 92 ? 5.119 -11.985 -2.699 1.00 83.12 92 PRO A CA 1
ATOM 681 C C . PRO A 1 92 ? 4.343 -11.518 -3.942 1.00 83.12 92 PRO A C 1
ATOM 683 O O . PRO A 1 92 ? 3.630 -10.514 -3.867 1.00 83.12 92 PRO A O 1
ATOM 686 N N . PRO A 1 93 ? 4.382 -12.271 -5.057 1.00 82.75 93 PRO A N 1
ATOM 687 C CA . PRO A 1 93 ? 4.088 -11.749 -6.394 1.00 82.75 93 PRO A CA 1
ATOM 688 C C . PRO A 1 93 ? 2.614 -11.388 -6.605 1.00 82.75 93 PRO A C 1
ATOM 690 O O . PRO A 1 93 ? 2.289 -10.583 -7.474 1.00 82.75 93 PRO A O 1
ATOM 693 N N . PHE A 1 94 ? 1.711 -11.967 -5.811 1.00 86.44 94 PHE A N 1
ATOM 694 C CA . PHE A 1 94 ? 0.268 -11.786 -5.948 1.00 86.44 94 PHE A CA 1
ATOM 695 C C . PHE A 1 94 ? -0.161 -10.316 -5.867 1.00 86.44 94 PHE A C 1
ATOM 697 O O . PHE A 1 94 ? -1.001 -9.874 -6.650 1.00 86.44 94 PHE A O 1
ATOM 704 N N . LEU A 1 95 ? 0.458 -9.534 -4.976 1.00 83.19 95 LEU A N 1
ATOM 705 C CA . LEU A 1 95 ? 0.117 -8.119 -4.847 1.00 83.19 95 LEU A CA 1
ATOM 706 C C . LEU A 1 95 ? 0.501 -7.317 -6.100 1.00 83.19 95 LEU A C 1
ATOM 708 O O . LEU A 1 95 ? -0.231 -6.407 -6.478 1.00 83.19 95 LEU A O 1
ATOM 712 N N . ALA A 1 96 ? 1.607 -7.665 -6.770 1.00 89.69 96 ALA A N 1
ATOM 713 C CA . ALA A 1 96 ? 2.000 -7.002 -8.012 1.00 89.69 96 ALA A CA 1
ATOM 714 C C . ALA A 1 96 ? 0.983 -7.248 -9.137 1.00 89.69 96 ALA A C 1
ATOM 716 O O . ALA A 1 96 ? 0.698 -6.336 -9.903 1.00 89.69 96 ALA A O 1
ATOM 717 N N . TYR A 1 97 ? 0.361 -8.430 -9.206 1.00 92.25 97 TYR A N 1
ATOM 718 C CA . TYR A 1 97 ? -0.722 -8.675 -10.168 1.00 92.25 97 TYR A CA 1
ATOM 719 C C . TYR A 1 97 ? -1.966 -7.832 -9.872 1.00 92.25 97 TYR A C 1
ATOM 721 O O . TYR A 1 97 ? -2.557 -7.264 -10.790 1.00 92.25 97 TYR A O 1
ATOM 729 N N . ILE A 1 98 ? -2.349 -7.710 -8.597 1.00 92.38 98 ILE A N 1
ATOM 730 C CA . ILE A 1 98 ? -3.498 -6.884 -8.192 1.00 92.38 98 ILE A CA 1
ATOM 731 C C . ILE A 1 98 ? -3.270 -5.408 -8.533 1.00 92.38 98 ILE A C 1
ATOM 733 O O . ILE A 1 98 ? -4.214 -4.707 -8.890 1.00 92.38 98 ILE A O 1
ATOM 737 N N . LEU A 1 99 ? -2.028 -4.934 -8.432 1.00 92.88 99 LEU A N 1
ATOM 738 C CA . LEU A 1 99 ? -1.673 -3.530 -8.629 1.00 92.88 99 LEU A CA 1
ATOM 739 C C . LEU A 1 99 ? -1.383 -3.153 -10.090 1.00 92.88 99 LEU A C 1
ATOM 741 O O . LEU A 1 99 ? -1.116 -1.983 -10.361 1.00 92.88 99 LEU A O 1
ATOM 745 N N . ILE A 1 100 ? -1.529 -4.080 -11.046 1.00 94.88 100 ILE A N 1
ATOM 746 C CA . ILE A 1 100 ? -1.411 -3.789 -12.485 1.00 94.88 100 ILE A CA 1
ATOM 747 C C . ILE A 1 100 ? -2.285 -2.597 -12.921 1.00 94.88 100 ILE A C 1
ATOM 749 O O . ILE A 1 100 ? -1.759 -1.690 -13.561 1.00 94.88 100 ILE A O 1
ATOM 753 N N . PRO A 1 101 ? -3.580 -2.495 -12.561 1.00 95.44 101 PRO A N 1
ATOM 754 C CA . PRO A 1 101 ? -4.395 -1.346 -12.960 1.00 95.44 101 PRO A CA 1
ATOM 755 C C . PRO A 1 101 ? -3.878 -0.019 -12.398 1.00 95.44 101 PRO A C 1
ATOM 757 O O . PRO A 1 101 ? -4.177 1.041 -12.933 1.00 95.44 101 PRO A O 1
ATOM 760 N N . ALA A 1 102 ? -3.090 -0.046 -11.326 1.00 92.62 102 ALA A N 1
ATOM 761 C CA . ALA A 1 102 ? -2.541 1.163 -10.744 1.00 92.62 102 ALA A CA 1
ATOM 762 C C . ALA A 1 102 ? -1.316 1.687 -11.519 1.00 92.62 102 ALA A C 1
ATOM 764 O O . ALA A 1 102 ? -0.911 2.830 -11.308 1.00 92.62 102 ALA A O 1
ATOM 765 N N . THR A 1 103 ? -0.759 0.915 -12.467 1.00 94.38 103 THR A N 1
ATOM 766 C CA . THR A 1 103 ? 0.374 1.367 -13.290 1.00 94.38 103 THR A CA 1
ATOM 767 C C . THR A 1 103 ? 0.019 2.469 -14.280 1.00 94.38 103 THR A C 1
ATOM 769 O O . THR A 1 103 ? 0.927 3.148 -14.758 1.00 94.38 103 THR A O 1
ATOM 772 N N . VAL A 1 104 ? -1.270 2.640 -14.598 1.00 95.62 104 VAL A N 1
ATOM 773 C CA . VAL A 1 104 ? -1.751 3.706 -15.492 1.00 95.62 104 VAL A CA 1
ATOM 774 C C . VAL A 1 104 ? -2.015 5.025 -14.763 1.00 95.62 104 VAL A C 1
ATOM 776 O O . VAL A 1 104 ? -2.217 6.052 -15.407 1.00 95.62 104 VAL A O 1
ATOM 779 N N . LEU A 1 105 ? -2.018 5.019 -13.428 1.00 91.25 105 LEU A N 1
ATOM 780 C CA . LEU A 1 105 ? -2.231 6.224 -12.636 1.00 91.25 105 LEU A CA 1
ATOM 781 C C . LEU A 1 105 ? -0.933 7.042 -12.536 1.00 91.25 105 LEU A C 1
ATOM 783 O O . LEU A 1 105 ? 0.155 6.464 -12.440 1.00 91.25 105 LEU A O 1
ATOM 787 N N . PRO A 1 106 ? -1.024 8.385 -12.467 1.00 90.06 106 PRO A N 1
ATOM 788 C CA . PRO A 1 106 ? 0.067 9.202 -11.953 1.00 90.06 106 PRO A CA 1
ATOM 789 C C . PRO A 1 106 ? 0.514 8.653 -10.598 1.00 90.06 106 PRO A C 1
ATOM 791 O O . PRO A 1 106 ? -0.321 8.351 -9.739 1.00 90.06 106 PRO A O 1
ATOM 794 N N . TRP A 1 107 ? 1.824 8.516 -10.400 1.00 83.25 107 TRP A N 1
ATOM 795 C CA . TRP A 1 107 ? 2.362 7.839 -9.219 1.00 83.25 107 TRP A CA 1
ATOM 796 C C . TRP A 1 107 ? 1.909 8.500 -7.911 1.00 83.25 107 TRP A C 1
ATOM 798 O O . TRP A 1 107 ? 1.708 7.797 -6.926 1.00 83.25 107 TRP A O 1
ATOM 808 N N . GLN A 1 108 ? 1.674 9.818 -7.920 1.00 83.38 108 GLN A N 1
ATOM 809 C CA . GLN A 1 108 ? 1.165 10.580 -6.780 1.00 83.38 108 GLN A CA 1
ATOM 810 C C . GLN A 1 108 ? -0.238 10.119 -6.374 1.00 83.38 108 GLN A C 1
ATOM 812 O O . GLN A 1 108 ? -0.512 9.936 -5.191 1.00 83.38 108 GLN A O 1
ATOM 817 N N . LEU A 1 109 ? -1.126 9.902 -7.352 1.00 85.00 109 LEU A N 1
ATOM 818 C CA . LEU A 1 109 ? -2.490 9.434 -7.098 1.00 85.00 109 LEU A CA 1
ATOM 819 C C . LEU A 1 109 ? -2.497 7.975 -6.647 1.00 85.00 109 LEU A C 1
ATOM 821 O O . LEU A 1 109 ? -3.209 7.633 -5.705 1.00 85.00 109 LEU A O 1
ATOM 825 N N . GLY A 1 110 ? -1.684 7.131 -7.286 1.00 86.69 110 GLY A N 1
ATOM 826 C CA . GLY A 1 110 ? -1.530 5.736 -6.879 1.00 86.69 110 GLY A CA 1
ATOM 827 C C . GLY A 1 110 ? -1.014 5.613 -5.443 1.00 86.69 110 GLY A C 1
ATOM 828 O O . GLY A 1 110 ? -1.593 4.879 -4.645 1.00 86.69 110 GLY A O 1
ATOM 829 N N . TYR A 1 111 ? -0.009 6.412 -5.077 1.00 81.69 111 TYR A N 1
ATOM 830 C CA . TYR A 1 111 ? 0.509 6.440 -3.713 1.00 81.69 111 TYR A CA 1
ATOM 831 C C . TYR A 1 111 ? -0.504 7.010 -2.710 1.00 81.69 111 TYR A C 1
ATOM 833 O O . TYR A 1 111 ? -0.664 6.449 -1.633 1.00 81.69 111 TYR A O 1
ATOM 841 N N . LEU A 1 112 ? -1.264 8.054 -3.062 1.00 81.19 112 LEU A N 1
ATOM 842 C CA . LEU A 1 112 ? -2.327 8.575 -2.193 1.00 81.19 112 LEU A CA 1
ATOM 843 C C . LEU A 1 112 ? -3.396 7.509 -1.903 1.00 81.19 112 LEU A C 1
ATOM 845 O O . LEU A 1 112 ? -3.817 7.352 -0.755 1.00 81.19 112 LEU A O 1
ATOM 849 N N . LEU A 1 113 ? -3.815 6.759 -2.928 1.00 83.00 113 LEU A N 1
ATOM 850 C CA . LEU A 1 113 ? -4.742 5.635 -2.772 1.00 83.00 113 LEU A CA 1
ATOM 851 C C . LEU A 1 113 ? -4.137 4.535 -1.897 1.00 83.00 113 LEU A C 1
ATOM 853 O O . LEU A 1 113 ? -4.810 4.038 -0.995 1.00 83.00 113 LEU A O 1
ATOM 857 N N . TRP A 1 114 ? -2.868 4.195 -2.119 1.00 83.31 114 TRP A N 1
ATOM 858 C CA . TRP A 1 114 ? -2.128 3.239 -1.300 1.00 83.31 114 TRP A CA 1
ATOM 859 C C . TRP A 1 114 ? -2.091 3.653 0.175 1.00 83.31 114 TRP A C 1
ATOM 861 O O . TRP A 1 114 ? -2.462 2.874 1.052 1.00 83.31 114 TRP A O 1
ATOM 871 N N . SER A 1 115 ? -1.735 4.906 0.463 1.00 75.75 115 SER A N 1
ATOM 872 C CA . SER A 1 115 ? -1.749 5.464 1.815 1.00 75.75 115 SER A CA 1
ATOM 873 C C . SER A 1 115 ? -3.148 5.428 2.427 1.00 75.75 115 SER A C 1
ATOM 875 O O . SER A 1 115 ? -3.297 5.033 3.582 1.00 75.75 115 SER A O 1
ATOM 877 N N . ALA A 1 116 ? -4.185 5.792 1.667 1.00 78.31 116 ALA A N 1
ATOM 878 C C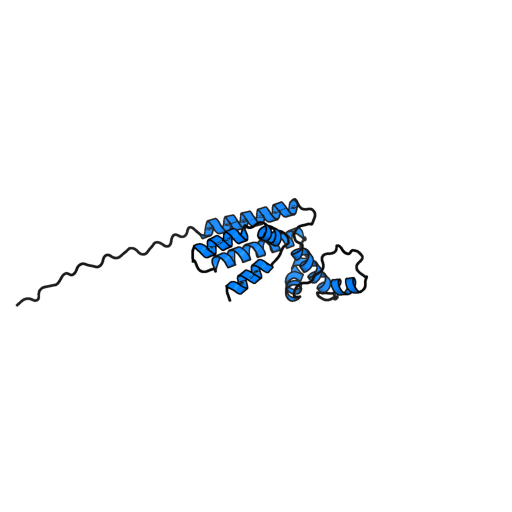A . ALA A 1 116 ? -5.565 5.762 2.145 1.00 78.31 116 ALA A CA 1
ATOM 879 C C . ALA A 1 116 ? -6.025 4.338 2.499 1.00 78.31 116 ALA A C 1
ATOM 881 O O . ALA A 1 116 ? -6.649 4.145 3.544 1.00 78.31 116 ALA A O 1
ATOM 882 N N . LEU A 1 117 ? -5.676 3.341 1.679 1.00 78.62 117 LEU A N 1
ATOM 883 C CA . LEU A 1 117 ? -5.948 1.929 1.959 1.00 78.62 117 LEU A CA 1
ATOM 884 C C . LEU A 1 117 ? -5.209 1.453 3.211 1.00 78.62 117 LEU A C 1
ATOM 886 O O . LEU A 1 117 ? -5.818 0.806 4.061 1.00 78.62 117 LEU A O 1
ATOM 890 N N . SER A 1 118 ? -3.942 1.829 3.374 1.00 74.19 118 SER A N 1
ATOM 891 C CA . SER A 1 118 ? -3.148 1.483 4.555 1.00 74.19 118 SER A CA 1
ATOM 892 C C . SER A 1 118 ? -3.714 2.105 5.838 1.00 74.19 118 SER A C 1
ATOM 894 O O . SER A 1 118 ? -3.901 1.403 6.832 1.00 74.19 118 SER A O 1
ATOM 896 N N . VAL A 1 119 ? -4.093 3.391 5.827 1.00 71.81 119 VAL A N 1
ATOM 897 C CA . VAL A 1 119 ? -4.765 4.032 6.978 1.00 71.81 119 VAL A CA 1
ATOM 898 C C . VAL A 1 119 ? -6.118 3.382 7.249 1.00 71.81 119 VAL A C 1
ATOM 900 O O . VAL A 1 119 ? -6.449 3.098 8.401 1.00 71.81 119 VAL A O 1
ATOM 903 N N . GLY A 1 120 ? -6.903 3.138 6.197 1.00 72.25 120 GLY A N 1
ATOM 904 C CA . GLY A 1 120 ? -8.212 2.500 6.292 1.00 72.25 120 GLY A CA 1
ATOM 905 C C . GLY A 1 120 ? -8.125 1.100 6.896 1.00 72.25 120 GLY A C 1
ATOM 906 O O . GLY A 1 120 ? -8.909 0.773 7.785 1.00 72.25 120 GLY A O 1
ATOM 907 N N . GLY A 1 121 ? -7.133 0.311 6.481 1.00 72.88 121 GLY A N 1
ATOM 908 C CA . GLY A 1 121 ? -6.852 -1.020 7.010 1.00 72.88 121 GLY A CA 1
ATOM 909 C C . GLY A 1 121 ? -6.457 -0.992 8.486 1.00 72.88 121 GLY A C 1
ATOM 910 O O . GLY A 1 121 ? -7.021 -1.747 9.277 1.00 72.88 121 GLY A O 1
ATOM 911 N N . ILE A 1 122 ? -5.582 -0.065 8.893 1.00 70.12 122 ILE A N 1
ATOM 912 C CA . ILE A 1 122 ? -5.224 0.129 10.309 1.00 70.12 122 ILE A CA 1
ATOM 913 C C . ILE A 1 122 ? -6.459 0.526 11.125 1.00 70.12 122 ILE A C 1
ATOM 915 O O . ILE A 1 122 ? -6.733 -0.060 12.172 1.00 70.12 122 ILE A O 1
ATOM 919 N N . ALA A 1 123 ? -7.240 1.497 10.648 1.00 72.12 123 ALA A N 1
ATOM 920 C CA . ALA A 1 123 ? -8.446 1.950 11.335 1.00 72.12 123 ALA A CA 1
ATOM 921 C C . ALA A 1 123 ? -9.489 0.828 11.466 1.00 72.12 123 ALA A C 1
ATOM 923 O O . ALA A 1 123 ? -10.118 0.686 12.520 1.00 72.12 123 ALA A O 1
ATOM 924 N N . PHE A 1 124 ? -9.657 0.020 10.416 1.00 73.06 124 PHE A N 1
ATOM 925 C CA . PHE A 1 124 ? -10.523 -1.153 10.425 1.00 73.06 124 PHE A CA 1
ATOM 926 C C . PHE A 1 124 ? -10.033 -2.193 11.435 1.00 73.06 124 PHE A C 1
ATOM 928 O O . PHE A 1 124 ? -10.815 -2.630 12.277 1.00 73.06 124 PHE A O 1
ATOM 935 N N . ALA A 1 125 ? -8.738 -2.505 11.434 1.00 69.12 125 ALA A N 1
ATOM 936 C CA . ALA A 1 125 ? -8.154 -3.458 12.364 1.00 69.12 125 ALA A CA 1
ATOM 937 C C . ALA A 1 125 ? -8.265 -3.032 13.830 1.00 69.12 125 ALA A C 1
ATOM 939 O O . ALA A 1 125 ? -8.621 -3.816 14.705 1.00 69.12 125 ALA A O 1
ATOM 940 N N . LEU A 1 126 ? -8.025 -1.757 14.122 1.00 68.94 126 LEU A N 1
ATOM 941 C CA .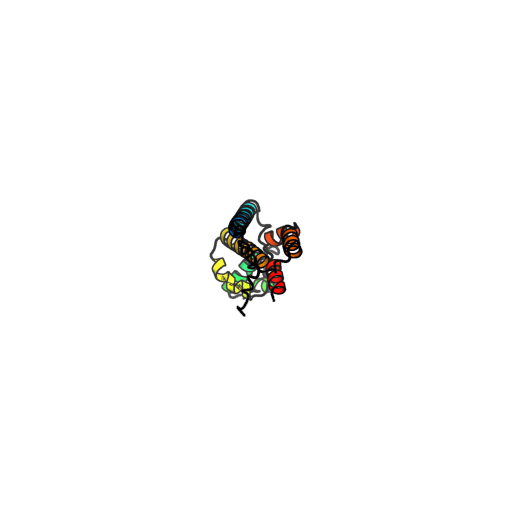 LEU A 1 126 ? -8.175 -1.231 15.479 1.00 68.94 126 LEU A CA 1
ATOM 942 C C . LEU A 1 126 ? -9.636 -1.237 15.950 1.00 68.94 126 LEU A C 1
ATOM 944 O O . LEU A 1 126 ? -9.894 -1.227 17.157 1.00 68.94 126 LEU A O 1
ATOM 948 N N . ARG A 1 127 ? -10.596 -1.234 15.018 1.00 70.44 127 ARG A N 1
ATOM 949 C CA . ARG A 1 127 ? -12.030 -1.314 15.315 1.00 70.44 127 ARG A CA 1
ATOM 950 C C . ARG A 1 127 ? -12.490 -2.738 15.617 1.00 70.44 127 ARG A C 1
ATOM 952 O O . ARG A 1 127 ? -13.439 -2.896 16.383 1.00 70.44 127 ARG A O 1
ATOM 959 N N . THR A 1 128 ? -11.866 -3.740 15.014 1.00 71.69 128 THR A N 1
ATOM 960 C CA . THR A 1 128 ? -12.202 -5.158 15.197 1.00 71.69 128 THR A CA 1
ATOM 961 C C . THR A 1 128 ? -11.536 -5.775 16.427 1.00 71.69 128 THR A C 1
ATOM 963 O O . THR A 1 128 ? -12.035 -6.779 16.930 1.00 71.69 128 THR A O 1
ATOM 966 N N . LEU A 1 129 ? -10.475 -5.162 16.970 1.00 69.06 129 LEU A N 1
ATOM 967 C CA . LEU A 1 129 ? -9.889 -5.584 18.245 1.00 69.06 129 LEU A CA 1
ATOM 968 C C . LEU A 1 129 ? -10.930 -5.564 19.387 1.00 69.06 129 LEU A C 1
ATOM 970 O O . LEU A 1 129 ? -11.685 -4.590 19.519 1.00 69.06 129 LEU A O 1
ATOM 974 N N . PRO A 1 130 ? -10.954 -6.594 20.258 1.00 72.81 130 PRO A N 1
ATOM 975 C CA . PRO A 1 130 ? -11.895 -6.662 21.365 1.00 72.81 130 PRO A CA 1
ATOM 976 C C . PRO A 1 130 ? -11.755 -5.435 22.283 1.00 72.81 130 PRO A C 1
ATOM 978 O O . PRO A 1 130 ? -10.647 -4.937 22.505 1.00 72.81 130 PRO A O 1
ATOM 981 N N . PRO A 1 131 ? -12.864 -4.930 22.852 1.00 61.75 131 PRO A N 1
ATOM 982 C CA . PRO A 1 131 ? -12.927 -3.631 23.522 1.00 61.75 131 PRO A CA 1
ATOM 983 C C . PRO A 1 131 ? -12.210 -3.565 24.882 1.00 61.75 131 PRO A C 1
ATOM 985 O O . PRO A 1 131 ? -12.500 -2.661 25.667 1.00 61.75 131 PRO A O 1
ATOM 988 N N . SER A 1 132 ? -11.265 -4.465 25.187 1.00 71.19 132 SER A N 1
ATOM 989 C CA . SER A 1 132 ? -10.459 -4.341 26.401 1.00 71.19 132 SER A CA 1
ATOM 990 C C . SER A 1 132 ? -9.665 -3.028 26.330 1.00 71.19 132 SER A C 1
ATOM 992 O O . SER A 1 132 ? -8.750 -2.822 25.528 1.00 71.19 132 SER A O 1
ATOM 994 N N . HIS A 1 133 ? -10.100 -2.066 27.145 1.00 60.59 133 HIS A N 1
ATOM 995 C CA . HIS A 1 133 ? -9.773 -0.644 27.002 1.00 60.59 133 HIS A CA 1
ATOM 996 C C . HIS A 1 133 ? -8.258 -0.362 27.067 1.00 60.59 133 HIS A C 1
ATOM 998 O O . HIS A 1 133 ? -7.775 0.640 26.537 1.00 60.59 133 HIS A O 1
ATOM 1004 N N . GLN A 1 134 ? -7.488 -1.262 27.689 1.00 70.06 134 GLN A N 1
ATOM 1005 C CA . GLN A 1 134 ? -6.037 -1.147 27.818 1.00 70.06 134 GLN A CA 1
ATOM 1006 C C . GLN A 1 134 ? -5.270 -1.610 26.573 1.00 70.06 134 GLN A C 1
ATOM 1008 O O . GLN A 1 134 ? -4.314 -0.933 26.193 1.00 70.06 134 GLN A O 1
ATOM 1013 N N . LEU A 1 135 ? -5.676 -2.700 25.907 1.00 65.81 135 LEU A N 1
ATOM 1014 C CA . LEU A 1 135 ? -4.974 -3.176 24.707 1.00 65.81 135 LEU A CA 1
ATOM 1015 C C . LEU A 1 135 ? -5.154 -2.185 23.563 1.00 65.81 135 LEU A C 1
ATOM 1017 O O . LEU A 1 135 ? -4.176 -1.742 22.970 1.00 65.81 135 LEU A O 1
ATOM 1021 N N . ARG A 1 136 ? -6.396 -1.762 23.306 1.00 65.94 136 ARG A N 1
ATOM 1022 C CA . ARG A 1 136 ? -6.704 -0.823 22.222 1.00 65.94 136 ARG A CA 1
ATOM 1023 C C . ARG A 1 136 ? -5.937 0.497 22.370 1.00 65.94 136 ARG A C 1
ATOM 1025 O O . ARG A 1 136 ? -5.417 1.007 21.386 1.00 65.94 136 ARG A O 1
ATOM 1032 N N . ARG A 1 137 ? -5.805 1.031 23.592 1.00 67.62 137 ARG A N 1
ATOM 1033 C CA . ARG A 1 137 ? -5.014 2.247 23.860 1.00 67.62 137 ARG A CA 1
ATOM 1034 C C . ARG A 1 137 ? -3.514 2.033 23.624 1.00 67.62 137 ARG A C 1
ATOM 1036 O O . ARG A 1 137 ? -2.881 2.905 23.041 1.00 67.62 137 ARG A O 1
ATOM 1043 N N . ARG A 1 138 ? -2.955 0.889 24.040 1.00 69.25 138 ARG A N 1
ATOM 1044 C CA . ARG A 1 138 ? -1.546 0.535 23.780 1.00 69.25 138 ARG A CA 1
ATOM 1045 C C . ARG A 1 138 ? -1.271 0.403 22.282 1.00 69.25 138 ARG A C 1
ATOM 1047 O O . ARG 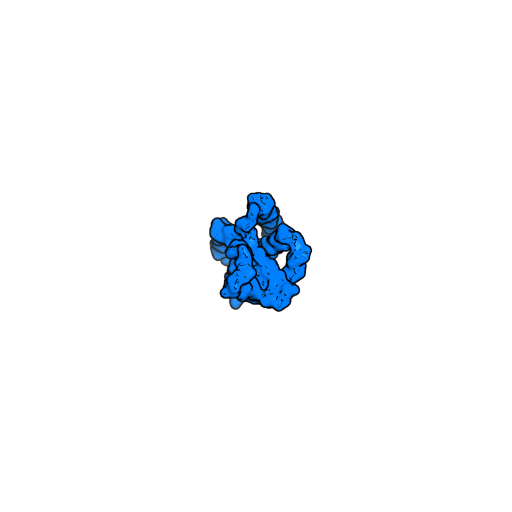A 1 138 ? -0.268 0.929 21.824 1.00 69.25 138 ARG A O 1
ATOM 1054 N N . TRP A 1 139 ? -2.193 -0.188 21.523 1.00 64.62 139 TRP A N 1
ATOM 1055 C CA . TRP A 1 139 ? -2.096 -0.287 20.065 1.00 64.62 139 TRP A CA 1
ATOM 1056 C C . TRP A 1 139 ? -2.163 1.070 19.362 1.00 64.62 139 TRP A C 1
ATOM 1058 O O . TRP A 1 139 ? -1.384 1.303 18.447 1.00 64.62 139 TRP A O 1
ATOM 1068 N N . TRP A 1 140 ? -3.009 2.000 19.820 1.00 65.06 140 TRP A N 1
ATOM 1069 C CA . TRP A 1 140 ? -3.002 3.376 19.301 1.00 65.06 140 TRP A CA 1
ATOM 1070 C C . TRP A 1 140 ? -1.688 4.112 19.589 1.00 65.06 140 TRP A C 1
ATOM 1072 O O . TRP A 1 140 ? -1.194 4.827 18.724 1.00 65.06 140 TRP A O 1
ATOM 1082 N N . ILE A 1 141 ? -1.102 3.921 20.775 1.00 62.34 141 ILE A N 1
ATOM 1083 C CA . ILE A 1 141 ? 0.209 4.496 21.121 1.00 62.34 141 ILE A CA 1
ATOM 1084 C C . ILE A 1 141 ? 1.315 3.878 20.257 1.00 62.34 141 ILE A C 1
ATOM 1086 O O . ILE A 1 141 ? 2.187 4.599 19.783 1.00 62.34 141 ILE A O 1
ATOM 1090 N N . LEU A 1 142 ? 1.255 2.567 20.011 1.00 62.38 142 LEU A N 1
ATOM 1091 C CA . LEU A 1 142 ? 2.207 1.863 19.153 1.00 62.38 142 LEU A CA 1
ATOM 1092 C C . LEU A 1 142 ? 2.092 2.313 17.688 1.00 62.38 142 LEU A C 1
ATOM 1094 O O . LEU A 1 142 ? 3.105 2.542 17.038 1.00 62.38 142 LEU A O 1
ATOM 1098 N N . ALA A 1 143 ? 0.868 2.507 17.189 1.00 58.34 143 ALA A N 1
ATOM 1099 C CA . ALA A 1 143 ? 0.608 3.038 15.851 1.00 58.34 143 ALA A CA 1
ATOM 1100 C C . ALA A 1 143 ? 1.067 4.500 15.697 1.00 58.34 143 ALA A C 1
ATOM 1102 O O . ALA A 1 143 ? 1.440 4.916 14.606 1.00 58.34 143 ALA A O 1
ATOM 1103 N N . ALA A 1 144 ? 1.070 5.270 16.789 1.00 57.00 144 ALA A N 1
ATOM 1104 C CA . ALA A 1 144 ? 1.600 6.632 16.836 1.00 57.00 144 ALA A CA 1
ATOM 1105 C C . ALA A 1 144 ? 3.122 6.691 17.085 1.00 57.00 144 ALA A C 1
ATOM 1107 O O . ALA A 1 144 ? 3.693 7.782 17.126 1.00 57.00 144 ALA A O 1
ATOM 1108 N N . PHE A 1 145 ? 3.789 5.549 17.281 1.00 52.03 145 PHE A N 1
ATOM 1109 C CA . PHE A 1 145 ? 5.226 5.495 17.534 1.00 52.03 145 PHE A CA 1
ATOM 1110 C C . PHE A 1 145 ? 5.996 5.832 16.248 1.00 52.03 145 PHE A C 1
ATOM 1112 O O . PHE A 1 145 ? 5.663 5.339 15.173 1.00 52.03 145 PHE A O 1
ATOM 1119 N N . GLY A 1 146 ? 7.037 6.665 16.351 1.00 47.28 146 GLY A N 1
ATOM 1120 C CA . GLY A 1 146 ? 7.790 7.196 15.201 1.00 47.28 146 GLY A CA 1
ATOM 1121 C C . GLY A 1 146 ? 8.207 6.154 14.147 1.00 47.28 146 GLY A C 1
ATOM 1122 O O . GLY A 1 146 ? 7.991 6.401 12.970 1.00 47.28 146 GLY A O 1
ATOM 1123 N N . PRO A 1 147 ? 8.709 4.965 14.520 1.00 53.59 147 PRO A N 1
ATOM 1124 C CA . PRO A 1 147 ? 8.992 3.867 13.592 1.00 53.59 147 PRO A CA 1
ATOM 1125 C C . PRO A 1 147 ? 7.772 3.316 12.841 1.00 53.59 147 PRO A C 1
ATOM 1127 O O . PRO A 1 147 ? 7.906 2.938 11.686 1.00 53.59 147 PRO A O 1
ATOM 1130 N N . ALA A 1 148 ? 6.584 3.287 13.453 1.00 56.22 148 ALA A N 1
ATOM 1131 C CA . ALA A 1 148 ? 5.351 2.882 12.774 1.00 56.22 148 ALA A CA 1
ATOM 1132 C C . ALA A 1 148 ? 4.891 3.956 11.779 1.00 56.22 148 ALA A C 1
ATOM 1134 O O . ALA A 1 148 ? 4.439 3.636 10.682 1.00 56.22 148 ALA A O 1
ATOM 1135 N N . VAL A 1 149 ? 5.082 5.231 12.131 1.00 58.69 149 VAL A N 1
ATOM 1136 C CA . VAL A 1 149 ? 4.876 6.361 11.217 1.00 58.69 149 VAL A CA 1
ATOM 1137 C C . VAL A 1 149 ? 5.880 6.306 10.064 1.00 58.69 149 VAL A C 1
ATOM 1139 O O . VAL A 1 149 ? 5.487 6.469 8.919 1.00 58.69 149 VAL A O 1
ATOM 1142 N N . VAL A 1 150 ? 7.152 6.007 10.336 1.00 55.75 150 VAL A N 1
ATOM 1143 C CA . VAL A 1 150 ? 8.203 5.837 9.319 1.00 55.75 150 VAL A CA 1
ATOM 1144 C C . VAL A 1 150 ? 7.902 4.634 8.423 1.00 55.75 150 VAL A C 1
ATOM 1146 O O . VAL A 1 150 ? 7.963 4.776 7.210 1.00 55.75 150 VAL A O 1
ATOM 1149 N N . GLY A 1 151 ? 7.496 3.488 8.975 1.00 62.66 151 GLY A N 1
ATOM 1150 C CA . GLY A 1 151 ? 7.073 2.321 8.195 1.00 62.66 151 GLY A CA 1
ATOM 1151 C C . GLY A 1 151 ? 5.871 2.633 7.304 1.00 62.66 151 GLY A C 1
ATOM 1152 O O . GLY A 1 151 ? 5.894 2.353 6.110 1.00 62.66 151 GLY A O 1
ATOM 1153 N N . PHE A 1 152 ? 4.863 3.329 7.835 1.00 62.31 152 PHE A N 1
ATOM 1154 C CA . PHE A 1 152 ? 3.730 3.816 7.046 1.00 62.31 152 PHE A CA 1
ATOM 1155 C C . PHE A 1 152 ? 4.166 4.768 5.918 1.00 62.31 152 PHE A C 1
ATOM 1157 O O . PHE A 1 152 ? 3.712 4.643 4.781 1.00 62.31 152 PHE A O 1
ATOM 1164 N N . LEU A 1 153 ? 5.082 5.691 6.213 1.00 60.31 153 LEU A N 1
ATOM 1165 C CA . LEU A 1 153 ? 5.664 6.632 5.255 1.00 60.31 153 LEU A CA 1
ATOM 1166 C C . LEU A 1 153 ? 6.507 5.930 4.174 1.00 60.31 153 LEU A C 1
ATOM 1168 O O . LEU A 1 153 ? 6.491 6.331 3.009 1.00 60.31 153 LEU A O 1
ATOM 1172 N N . LEU A 1 154 ? 7.166 4.825 4.514 1.00 63.97 154 LEU A N 1
ATOM 1173 C CA . LEU A 1 154 ? 7.844 3.942 3.562 1.00 63.97 154 LEU A CA 1
ATOM 1174 C C . LEU A 1 154 ? 6.864 3.055 2.776 1.00 63.97 154 LEU A C 1
ATOM 1176 O O . LEU A 1 154 ? 7.240 2.488 1.755 1.00 63.97 154 LEU A O 1
ATOM 1180 N N . GLY A 1 155 ? 5.595 3.003 3.185 1.00 56.97 155 GLY A N 1
ATOM 1181 C CA . GLY A 1 155 ? 4.549 2.197 2.564 1.00 56.97 155 GLY A CA 1
ATOM 1182 C C . GLY A 1 155 ? 4.497 0.748 3.057 1.00 56.97 155 GLY A C 1
ATOM 1183 O O . GLY A 1 155 ? 3.798 -0.040 2.423 1.00 56.97 155 GLY A O 1
ATOM 1184 N N . GLN A 1 156 ? 5.180 0.424 4.163 1.00 66.06 156 GLN A N 1
ATOM 1185 C CA . GLN A 1 156 ? 5.224 -0.913 4.756 1.00 66.06 156 GLN A CA 1
ATOM 1186 C C . GLN A 1 156 ? 3.834 -1.398 5.160 1.00 66.06 156 GLN A C 1
ATOM 1188 O O . GLN A 1 156 ? 3.185 -0.880 6.074 1.00 66.06 156 GLN A O 1
ATOM 1193 N N . VAL A 1 157 ? 3.392 -2.439 4.457 1.00 58.62 157 VAL A N 1
ATOM 1194 C CA . VAL A 1 157 ? 2.104 -3.130 4.640 1.00 58.62 157 VAL A CA 1
ATOM 1195 C C . VAL A 1 157 ? 2.167 -4.121 5.804 1.00 58.62 157 VAL A C 1
ATOM 1197 O O . VAL A 1 157 ? 1.144 -4.646 6.236 1.00 58.62 157 VAL A O 1
ATOM 1200 N N . ASP A 1 158 ? 3.358 -4.365 6.347 1.00 58.06 158 ASP A N 1
ATOM 1201 C CA . ASP A 1 158 ? 3.641 -5.356 7.387 1.00 58.06 158 ASP A CA 1
ATOM 1202 C C . ASP A 1 158 ? 2.740 -5.168 8.618 1.00 58.06 158 ASP A C 1
ATOM 1204 O O . ASP A 1 158 ? 2.299 -6.135 9.236 1.00 58.06 158 ASP A O 1
ATOM 1208 N N . ILE A 1 159 ? 2.372 -3.918 8.919 1.00 53.72 159 ILE A N 1
ATOM 1209 C CA . ILE A 1 159 ? 1.434 -3.561 9.991 1.00 53.72 159 ILE A CA 1
ATOM 1210 C C . ILE A 1 159 ? 0.007 -4.072 9.701 1.00 53.72 159 ILE A C 1
ATOM 1212 O O . ILE A 1 159 ? -0.683 -4.504 10.626 1.00 53.72 159 ILE A O 1
ATOM 1216 N N . LEU A 1 160 ? -0.439 -4.077 8.437 1.00 50.53 160 LEU A N 1
ATOM 1217 C CA . LEU A 1 160 ? -1.736 -4.641 8.029 1.00 50.53 160 LEU A CA 1
ATOM 1218 C C . LEU A 1 160 ? -1.742 -6.171 8.116 1.00 50.53 160 LEU A C 1
ATOM 1220 O O . LEU A 1 160 ? -2.745 -6.757 8.523 1.00 50.53 160 LEU A O 1
ATOM 1224 N N . VAL A 1 161 ? -0.623 -6.818 7.778 1.00 50.25 161 VAL A N 1
ATOM 1225 C CA . VAL A 1 161 ? -0.475 -8.278 7.892 1.00 50.25 161 VAL A CA 1
ATOM 1226 C C . VAL A 1 161 ? -0.471 -8.704 9.361 1.00 50.25 161 VAL A C 1
ATOM 1228 O O . VAL A 1 161 ? -1.184 -9.638 9.729 1.00 50.25 161 VAL A O 1
ATOM 1231 N N . LEU A 1 162 ? 0.249 -7.978 10.223 1.00 51.09 162 LEU A N 1
ATOM 1232 C CA . LEU A 1 162 ? 0.260 -8.231 11.666 1.00 51.09 162 LEU A CA 1
ATOM 1233 C C . LEU A 1 162 ? -1.140 -8.063 12.276 1.00 51.09 162 LEU A C 1
ATOM 1235 O O . LEU A 1 162 ? -1.570 -8.864 13.102 1.00 51.09 162 LEU A O 1
ATOM 1239 N N . ALA A 1 163 ? -1.875 -7.044 11.827 1.00 47.91 163 ALA A N 1
ATOM 1240 C CA . ALA A 1 163 ? -3.251 -6.807 12.234 1.00 47.91 163 ALA A CA 1
ATOM 1241 C C . ALA A 1 163 ? -4.212 -7.934 11.813 1.00 47.91 163 ALA A C 1
ATOM 1243 O O . ALA A 1 163 ? -5.094 -8.292 12.592 1.00 47.91 163 ALA A O 1
ATOM 1244 N N . GLY A 1 164 ? -4.040 -8.504 10.616 1.00 47.66 164 GLY A N 1
ATOM 1245 C CA . GLY A 1 164 ? -4.814 -9.660 10.151 1.00 47.66 164 GLY A CA 1
ATOM 1246 C C . GLY A 1 164 ? -4.514 -10.935 10.944 1.00 47.66 164 GLY A C 1
ATOM 1247 O O . GLY A 1 164 ? -5.440 -11.642 11.328 1.00 47.66 164 GLY A O 1
ATOM 1248 N N . LEU A 1 165 ? -3.240 -11.187 11.261 1.00 48.75 165 LEU A N 1
ATOM 1249 C CA . LEU A 1 165 ? -2.797 -12.337 12.063 1.00 48.75 165 LEU A CA 1
ATOM 1250 C C . LEU A 1 165 ? -3.313 -12.310 13.506 1.00 48.75 165 LEU A C 1
ATOM 1252 O O . LEU A 1 165 ? -3.563 -13.359 14.079 1.00 48.75 165 LEU A O 1
ATOM 1256 N N . ILE A 1 166 ? -3.492 -11.125 14.092 1.00 49.75 166 ILE A N 1
ATOM 1257 C CA . ILE A 1 166 ? -4.045 -10.975 15.450 1.00 49.75 166 ILE A CA 1
ATOM 1258 C C . ILE A 1 166 ? -5.568 -11.226 15.480 1.00 49.75 166 ILE A C 1
ATOM 1260 O O . ILE A 1 166 ? -6.143 -11.415 16.551 1.00 49.75 166 ILE A O 1
ATOM 1264 N N . MET A 1 167 ? -6.231 -11.213 14.320 1.00 42.38 167 MET A N 1
ATOM 1265 C CA . MET A 1 167 ? -7.672 -11.453 14.194 1.00 42.38 167 MET A CA 1
ATOM 1266 C C . MET A 1 167 ? -8.054 -12.874 13.764 1.00 42.38 167 MET A C 1
ATOM 1268 O O . MET A 1 167 ? -9.247 -13.183 13.791 1.00 42.38 167 MET A O 1
ATOM 1272 N N . ALA A 1 168 ? -7.086 -13.693 13.345 1.00 45.22 168 ALA A N 1
ATOM 1273 C CA . ALA A 1 168 ? -7.276 -15.103 13.003 1.00 45.22 168 ALA A CA 1
ATOM 1274 C C . ALA A 1 168 ? -7.058 -15.991 14.235 1.00 45.22 168 ALA A C 1
ATOM 1276 O O . ALA A 1 168 ? -7.819 -16.973 14.377 1.00 45.22 168 ALA A O 1
#

Secondary structure (DSSP, 8-state):
-PPP---PPPP--PPP------HHHHHHHHHHHHHHHHHHHHHH-SSSS-HHHHHHHHHHHHHHTTS-TTHHHHHHHTT--S-TTSPP--S-THHHHHTGGGGGS-HHHHHHHHHHHHHHHHHHHHHHS---HHHHHHHHHHHTSHHHHHHHHHT-THHHHHHHHTT-

Radius of gyration: 25.41 Å; chains: 1; bounding box: 86×35×75 Å

Foldseek 3Di:
DDDDDPPDDDPPDDPDPPPPPPPPPVLVVVLVVQLVVLLVVVVVDPPPFQLVVQQLLVLLVCVVVVCHSQNVVVCVVVVNDPDPPRRHNPDDNVSSVVCNVVNPDDSSVSVSVLLSVLSVLLSVLLVPPDPPVVVSVVSVVVCVDPVVVVCSRNSPCVSSVVSVVVVD